Protein AF-A0A7C4ABV6-F1 (afdb_monomer_lite)

InterPro domains:
  IPR003741 LUD domain [PF02589] (14-119)

Radius of gyration: 16.32 Å; chains: 1; bounding box: 40×24×43 Å

pLDDT: mean 94.65, std 4.56, range [62.0, 98.38]

Sequence (119 aa):
MHPKLTVHIQARLDDAAKALRKNNFAAHVVQTAQEAKDLVLTTLLPAAAPASVAFGGSMTITDCGLYDAVKAIEGLKIFDTYNYSLPPAEMIELRRQALLCDLFITSTNAITETGMLVN

Organism: NCBI:txid270496

Structure (mmCIF, N/CA/C/O backbone):
data_AF-A0A7C4ABV6-F1
#
_entry.id   AF-A0A7C4ABV6-F1
#
loop_
_atom_site.group_PDB
_atom_site.id
_atom_site.type_symbol
_atom_site.label_atom_id
_atom_site.label_alt_id
_atom_site.label_comp_id
_atom_site.label_asym_id
_atom_site.label_entity_id
_atom_site.label_seq_id
_atom_site.pdbx_PDB_ins_code
_atom_site.Cartn_x
_atom_site.Cartn_y
_atom_site.Cartn_z
_atom_site.occupancy
_atom_site.B_iso_or_equiv
_atom_site.auth_seq_id
_atom_site.auth_comp_id
_atom_site.auth_asym_id
_atom_site.auth_atom_id
_atom_site.pdbx_PDB_model_num
ATOM 1 N N . MET A 1 1 ? -23.219 11.436 8.009 1.00 62.00 1 MET A N 1
ATOM 2 C CA . MET A 1 1 ? -23.547 10.143 8.658 1.00 62.00 1 MET A CA 1
ATOM 3 C C . MET A 1 1 ? -24.079 10.400 10.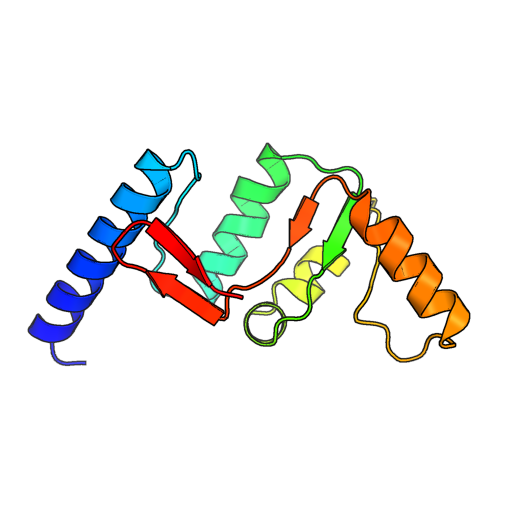057 1.00 62.00 1 MET A C 1
ATOM 5 O O . MET A 1 1 ? -23.694 11.390 10.663 1.00 62.00 1 MET A O 1
ATOM 9 N N . HIS A 1 2 ? -24.954 9.535 10.569 1.00 80.31 2 HIS A N 1
ATOM 10 C CA . HIS A 1 2 ? -25.436 9.643 11.946 1.00 80.31 2 HIS A CA 1
ATOM 11 C C . HIS A 1 2 ? -24.301 9.295 12.940 1.00 80.31 2 HIS A C 1
ATOM 13 O O . HIS A 1 2 ? -23.671 8.253 12.752 1.00 80.31 2 HIS A O 1
ATOM 19 N N . PRO A 1 3 ? -24.055 10.073 14.013 1.00 82.81 3 PRO A N 1
ATOM 20 C CA . PRO A 1 3 ? -22.891 9.897 14.897 1.00 82.81 3 PRO A CA 1
ATOM 21 C C . PRO A 1 3 ? -22.721 8.482 15.470 1.00 82.81 3 PRO A C 1
ATOM 23 O O . PRO A 1 3 ? -21.618 7.946 15.510 1.00 82.81 3 PRO A O 1
ATOM 26 N N . LYS A 1 4 ? -23.829 7.829 15.847 1.00 85.88 4 LYS A N 1
ATOM 27 C CA . LYS A 1 4 ? -23.806 6.444 16.354 1.00 85.88 4 LYS A CA 1
ATOM 28 C C . LYS A 1 4 ? -23.292 5.426 15.326 1.00 85.88 4 LYS A C 1
ATOM 30 O O . LYS A 1 4 ? -22.667 4.445 15.713 1.00 85.88 4 LYS A O 1
ATOM 35 N N . LEU A 1 5 ? -23.549 5.652 14.036 1.00 88.19 5 LEU A N 1
ATOM 36 C CA . LEU A 1 5 ? -23.106 4.753 12.970 1.00 88.19 5 LEU A CA 1
ATOM 37 C C . LEU A 1 5 ? -21.593 4.861 12.760 1.00 88.19 5 LEU A C 1
ATOM 39 O O . LEU A 1 5 ? -20.929 3.842 12.620 1.00 88.19 5 LEU A O 1
ATOM 43 N N . THR A 1 6 ? -21.043 6.076 12.807 1.00 89.00 6 THR A N 1
ATOM 44 C CA . THR A 1 6 ? -19.596 6.307 12.698 1.00 89.00 6 THR A CA 1
ATOM 45 C C . THR A 1 6 ? -18.832 5.618 13.828 1.00 89.00 6 THR A C 1
ATOM 47 O O . THR A 1 6 ? -17.869 4.909 13.560 1.00 89.00 6 THR A O 1
ATOM 50 N N . VAL A 1 7 ? -19.305 5.742 15.073 1.00 92.44 7 VAL A N 1
ATOM 51 C CA . VAL A 1 7 ? -18.700 5.052 16.229 1.00 92.44 7 VAL A CA 1
ATOM 52 C C . VAL A 1 7 ? -18.732 3.532 16.053 1.00 92.44 7 VAL A C 1
ATOM 54 O O . VAL A 1 7 ? -17.743 2.855 16.319 1.00 92.44 7 VAL A O 1
ATOM 57 N N . HIS A 1 8 ? -19.852 2.990 15.571 1.00 93.38 8 HIS A N 1
ATOM 58 C CA . HIS A 1 8 ? -19.986 1.555 15.333 1.00 93.38 8 HIS A CA 1
ATOM 59 C C . HIS A 1 8 ? -19.044 1.048 14.228 1.00 93.38 8 HIS A C 1
ATOM 61 O O . HIS A 1 8 ? -18.391 0.023 14.408 1.00 93.38 8 HIS A O 1
ATOM 67 N N . ILE A 1 9 ? -18.944 1.767 13.104 1.00 92.81 9 ILE A N 1
ATOM 68 C CA . ILE A 1 9 ? -18.031 1.417 12.006 1.00 92.81 9 ILE A CA 1
ATOM 69 C C . ILE A 1 9 ? -16.578 1.480 12.481 1.00 92.81 9 ILE A C 1
ATOM 71 O O . ILE A 1 9 ? -15.821 0.550 12.215 1.00 92.81 9 ILE A O 1
ATOM 75 N N . GLN A 1 10 ? -16.206 2.524 13.227 1.00 94.81 10 GLN A N 1
ATOM 76 C CA . GLN A 1 10 ? -14.851 2.661 13.753 1.00 94.81 10 GLN A CA 1
ATOM 77 C C . GLN A 1 10 ? -14.469 1.479 14.650 1.00 94.81 10 GLN A C 1
ATOM 79 O O . GLN A 1 10 ? -13.410 0.890 14.456 1.00 94.81 10 GLN A O 1
ATOM 84 N N . ALA A 1 11 ? -15.352 1.074 15.567 1.00 95.06 11 ALA A N 1
ATOM 85 C CA . ALA A 1 11 ? -15.097 -0.072 16.438 1.00 95.06 11 ALA A CA 1
ATOM 86 C C . ALA A 1 11 ? -14.845 -1.366 15.640 1.00 95.06 11 ALA A C 1
ATOM 88 O O . ALA A 1 11 ? -13.918 -2.113 15.947 1.00 95.06 11 ALA A O 1
ATOM 89 N N . ARG A 1 12 ? -15.617 -1.602 14.569 1.00 95.38 12 ARG A N 1
ATOM 90 C CA . ARG A 1 12 ? -15.434 -2.774 13.694 1.00 95.38 12 ARG A CA 1
ATOM 91 C C . ARG A 1 12 ? -14.115 -2.730 12.922 1.00 95.38 12 ARG A C 1
ATOM 93 O O . ARG A 1 12 ? -13.456 -3.760 12.794 1.00 95.38 12 ARG A O 1
ATOM 100 N N . LEU A 1 13 ? -13.711 -1.555 12.433 1.00 95.81 13 LEU A N 1
ATOM 101 C CA . LEU A 1 13 ? -12.409 -1.370 11.780 1.00 95.81 13 LEU A CA 1
ATOM 102 C C . LEU A 1 13 ? -11.255 -1.632 12.753 1.00 95.81 13 LEU A C 1
ATOM 104 O O . LEU A 1 13 ? -10.295 -2.315 12.397 1.00 95.81 13 LEU A O 1
ATOM 108 N N . ASP A 1 14 ? -11.364 -1.139 13.987 1.00 96.25 14 ASP A N 1
ATOM 109 C CA . ASP A 1 14 ? -10.348 -1.346 15.018 1.00 96.25 14 ASP A CA 1
ATOM 110 C C . ASP A 1 14 ? -10.211 -2.827 15.389 1.00 96.25 14 ASP A C 1
ATOM 112 O O . ASP A 1 14 ? -9.093 -3.321 15.559 1.00 96.25 14 ASP A O 1
ATOM 116 N N . ASP A 1 15 ? -11.324 -3.554 15.483 1.00 96.88 15 ASP A N 1
ATOM 117 C CA . ASP A 1 15 ? -11.315 -4.986 15.779 1.00 96.88 15 ASP A CA 1
ATOM 118 C C . ASP A 1 15 ? -10.747 -5.814 14.617 1.00 96.88 15 ASP A C 1
ATOM 120 O O . ASP A 1 15 ? -9.888 -6.672 14.847 1.00 96.88 15 ASP A O 1
ATOM 124 N N . ALA A 1 16 ? -11.102 -5.495 13.368 1.00 97.38 16 ALA A N 1
ATOM 125 C CA . ALA A 1 16 ? -10.490 -6.113 12.190 1.00 97.38 16 ALA A CA 1
ATOM 126 C C . ALA A 1 16 ? -8.973 -5.843 12.125 1.00 97.38 16 ALA A C 1
ATOM 128 O O . ALA A 1 16 ? -8.181 -6.754 11.868 1.00 97.38 16 ALA A O 1
ATOM 129 N N . ALA A 1 17 ? -8.537 -4.617 12.431 1.00 97.81 17 ALA A N 1
ATOM 130 C CA . ALA A 1 17 ? -7.120 -4.267 12.485 1.00 97.81 17 ALA A CA 1
ATOM 131 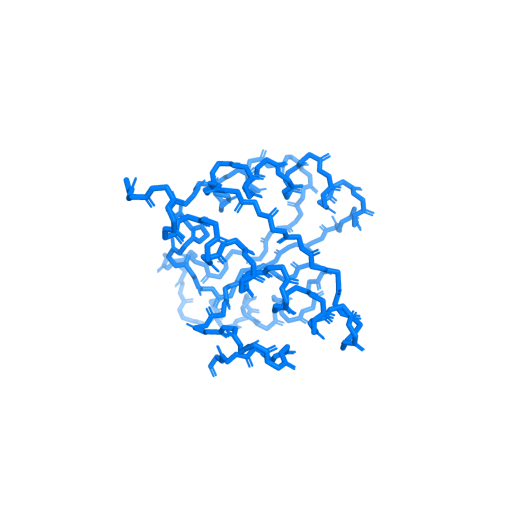C C . ALA A 1 17 ? -6.375 -5.026 13.597 1.00 97.81 17 ALA A C 1
ATOM 133 O O . ALA A 1 17 ? -5.244 -5.466 13.387 1.00 97.81 17 ALA A O 1
ATOM 134 N N . LYS A 1 18 ? -6.987 -5.227 14.773 1.00 98.25 18 LYS A N 1
ATOM 135 C CA . LYS A 1 18 ? -6.417 -6.079 15.835 1.00 98.25 18 LYS A CA 1
ATOM 136 C C . LYS A 1 18 ? -6.275 -7.530 15.373 1.00 98.25 18 LYS A C 1
ATOM 138 O O . LYS A 1 18 ? -5.235 -8.137 15.629 1.00 98.25 18 LYS A O 1
ATOM 143 N N . ALA A 1 19 ? -7.279 -8.074 14.687 1.00 98.19 19 ALA A N 1
ATOM 144 C CA . ALA A 1 19 ? -7.229 -9.436 14.162 1.00 98.19 19 ALA A CA 1
ATOM 145 C C . ALA A 1 19 ? -6.117 -9.603 13.111 1.00 98.19 19 ALA A C 1
ATOM 147 O O . ALA A 1 19 ? -5.333 -10.546 13.197 1.00 98.19 19 ALA A O 1
ATOM 148 N N . LEU A 1 20 ? -5.967 -8.644 12.191 1.00 98.19 20 LEU A N 1
ATOM 149 C CA . LEU A 1 20 ? -4.854 -8.612 11.233 1.00 98.19 20 LEU A CA 1
ATOM 150 C C . LEU A 1 20 ? -3.490 -8.555 11.934 1.00 98.19 20 LEU A C 1
ATOM 152 O O . LEU A 1 20 ? -2.591 -9.323 11.592 1.00 98.19 20 LEU A O 1
ATOM 156 N N . ARG A 1 21 ? -3.337 -7.708 12.961 1.00 98.12 21 ARG A N 1
ATOM 157 C CA . ARG A 1 21 ? -2.090 -7.622 13.745 1.00 98.12 21 ARG A CA 1
ATOM 158 C C . ARG A 1 21 ? -1.754 -8.932 14.454 1.00 98.12 21 ARG A C 1
ATOM 160 O O . ARG A 1 21 ? -0.588 -9.310 14.501 1.00 98.12 21 ARG A O 1
ATOM 167 N N . LYS A 1 22 ? -2.760 -9.664 14.944 1.00 97.69 22 LYS A N 1
ATOM 168 C CA . LYS A 1 22 ? -2.575 -11.016 15.499 1.00 97.69 22 LYS A CA 1
ATOM 169 C C . LYS A 1 22 ? -2.072 -12.013 14.445 1.00 97.69 22 LYS A C 1
ATOM 171 O O . LYS A 1 22 ? -1.352 -12.942 14.794 1.00 97.69 22 LYS A O 1
ATOM 176 N N . ASN A 1 23 ? -2.398 -11.786 13.175 1.00 95.62 23 ASN A N 1
ATOM 177 C CA . ASN A 1 23 ? -1.918 -12.558 12.028 1.00 95.62 23 ASN A CA 1
ATOM 178 C C . ASN A 1 23 ? -0.614 -11.989 11.427 1.00 95.62 23 ASN A C 1
ATOM 180 O O . ASN A 1 23 ? -0.306 -12.254 10.269 1.00 95.62 23 ASN A O 1
ATOM 184 N N . ASN A 1 24 ? 0.165 -11.231 12.210 1.00 95.56 24 ASN A N 1
ATOM 185 C CA . ASN A 1 24 ? 1.458 -10.640 11.838 1.00 95.56 24 ASN A CA 1
ATOM 186 C C . ASN A 1 24 ? 1.412 -9.590 10.714 1.00 95.56 24 ASN A C 1
ATOM 188 O O . ASN A 1 24 ? 2.439 -9.296 10.104 1.00 95.56 24 ASN A O 1
ATOM 192 N N . PHE A 1 25 ? 0.255 -8.974 10.463 1.00 96.56 25 PHE A N 1
ATOM 193 C CA . PHE A 1 25 ? 0.176 -7.806 9.587 1.00 96.56 25 PHE A CA 1
ATOM 194 C C . PHE A 1 25 ? 0.440 -6.508 10.357 1.00 96.56 25 PHE A C 1
ATOM 196 O O . PHE A 1 25 ? -0.115 -6.275 11.432 1.00 96.56 25 PHE A O 1
ATOM 203 N N . ALA A 1 26 ? 1.196 -5.591 9.754 1.00 96.19 26 ALA A N 1
ATOM 204 C CA . ALA A 1 26 ? 1.135 -4.185 10.139 1.00 96.19 26 ALA A CA 1
ATOM 205 C C . ALA A 1 26 ? -0.173 -3.586 9.592 1.00 96.19 26 ALA A C 1
ATOM 207 O O . ALA A 1 26 ? -0.330 -3.425 8.385 1.00 96.19 26 ALA A O 1
ATOM 208 N N . ALA A 1 27 ? -1.134 -3.296 10.475 1.00 97.31 27 ALA A N 1
ATOM 209 C CA . ALA A 1 27 ? -2.435 -2.744 10.094 1.00 97.31 27 ALA A CA 1
ATOM 210 C C . ALA A 1 27 ? -2.611 -1.314 10.615 1.00 97.31 27 ALA A C 1
ATOM 212 O O . ALA A 1 27 ? -2.381 -1.047 11.800 1.00 97.31 27 ALA A O 1
ATOM 213 N N . HIS A 1 28 ? -3.088 -0.422 9.750 1.00 97.38 28 HIS A N 1
ATOM 214 C CA . HIS A 1 28 ? -3.404 0.972 10.056 1.00 97.38 28 HIS A CA 1
ATOM 215 C C . HIS A 1 28 ? -4.842 1.269 9.628 1.00 97.38 28 HIS A C 1
ATOM 217 O O . HIS A 1 28 ? -5.277 0.813 8.574 1.00 97.38 28 HIS A O 1
ATOM 223 N N . VAL A 1 29 ? -5.573 2.024 10.450 1.00 96.81 29 VAL A N 1
ATOM 224 C CA . VAL A 1 29 ? -6.929 2.495 10.141 1.00 96.81 29 VAL A CA 1
ATOM 225 C C . VAL A 1 29 ? -6.865 4.009 10.006 1.00 96.81 29 VAL A C 1
ATOM 227 O O . VAL A 1 29 ? -6.362 4.685 10.900 1.00 96.81 29 VAL A O 1
ATOM 230 N N . VAL A 1 30 ? -7.362 4.520 8.886 1.00 96.06 30 VAL A N 1
ATOM 231 C CA . VAL A 1 30 ? -7.429 5.949 8.556 1.00 96.06 30 VAL A CA 1
ATOM 232 C C . VAL A 1 30 ? -8.839 6.281 8.076 1.00 96.06 30 VAL A C 1
ATOM 234 O O . VAL A 1 30 ? -9.568 5.389 7.639 1.00 96.06 30 VAL A O 1
ATOM 237 N N . GLN A 1 31 ? -9.245 7.544 8.182 1.00 93.38 31 GLN A N 1
ATOM 238 C CA . GLN A 1 31 ? -10.624 7.962 7.915 1.00 93.38 31 GLN A CA 1
ATOM 239 C C . GLN A 1 31 ? -10.882 8.248 6.438 1.00 93.38 31 GLN A C 1
ATOM 241 O O . GLN A 1 31 ? -12.027 8.185 5.987 1.00 93.38 31 GLN A O 1
ATOM 246 N N . THR A 1 32 ? -9.839 8.590 5.679 1.00 95.06 32 THR A N 1
ATOM 247 C CA . THR A 1 32 ? -9.986 9.034 4.291 1.00 95.06 32 THR A CA 1
ATOM 248 C C . THR A 1 32 ? -8.961 8.400 3.356 1.00 95.06 32 THR A C 1
ATOM 250 O O . THR A 1 32 ? -7.879 7.979 3.761 1.00 95.06 32 THR A O 1
ATOM 253 N N . ALA A 1 33 ? -9.298 8.368 2.065 1.00 95.69 33 ALA A N 1
ATOM 254 C CA . ALA A 1 33 ? -8.380 7.931 1.016 1.00 95.69 33 ALA A CA 1
ATOM 255 C C . ALA A 1 33 ? -7.116 8.810 0.947 1.00 95.69 33 ALA A C 1
ATOM 257 O O . ALA A 1 33 ? -6.032 8.302 0.670 1.00 95.69 33 ALA A O 1
ATOM 258 N N . GLN A 1 34 ? -7.250 10.107 1.248 1.00 97.38 34 GLN A N 1
ATOM 259 C CA . GLN A 1 34 ? -6.125 11.038 1.302 1.00 97.38 34 GLN A CA 1
ATOM 260 C C . GLN A 1 34 ? -5.177 10.693 2.457 1.00 97.38 34 GLN A C 1
ATOM 262 O O . GLN A 1 34 ? -3.982 10.546 2.232 1.00 97.38 34 GLN A O 1
ATOM 267 N N . GLU A 1 35 ? -5.707 10.450 3.659 1.00 97.88 35 GLU A N 1
ATOM 268 C CA . GLU A 1 35 ? -4.898 9.997 4.800 1.00 97.88 35 GLU A CA 1
ATOM 269 C C . GLU A 1 35 ? -4.197 8.662 4.516 1.00 97.88 35 GLU A C 1
ATOM 271 O O . GLU A 1 35 ? -3.052 8.471 4.916 1.00 97.88 35 GLU A O 1
ATOM 276 N N . ALA A 1 36 ? -4.854 7.742 3.799 1.00 97.38 36 ALA A N 1
ATOM 277 C CA . ALA A 1 36 ? -4.237 6.480 3.389 1.00 97.38 36 ALA A CA 1
ATOM 278 C C . ALA A 1 36 ? -3.050 6.710 2.447 1.00 97.38 36 ALA A C 1
ATOM 280 O O . ALA A 1 36 ? -1.976 6.140 2.649 1.00 97.38 36 ALA A O 1
ATOM 281 N N . LYS A 1 37 ? -3.227 7.568 1.436 1.00 98.00 37 LYS A N 1
ATOM 282 C CA . LYS A 1 37 ? -2.158 7.963 0.515 1.00 98.00 37 LYS A CA 1
ATOM 283 C C . LYS A 1 37 ? -0.997 8.614 1.266 1.00 98.00 37 LYS A C 1
ATOM 285 O O . LYS A 1 37 ? 0.149 8.215 1.064 1.00 98.00 37 LYS A O 1
ATOM 290 N N . ASP A 1 38 ? -1.284 9.563 2.150 1.00 98.31 38 ASP A N 1
ATOM 291 C CA . ASP A 1 38 ? -0.261 10.288 2.905 1.00 98.31 38 ASP A CA 1
ATOM 292 C C . ASP A 1 38 ? 0.505 9.355 3.846 1.00 98.31 38 ASP A C 1
ATOM 294 O O . ASP A 1 38 ? 1.735 9.409 3.894 1.00 98.31 38 ASP A O 1
ATOM 298 N N . LEU A 1 39 ? -0.185 8.436 4.528 1.00 98.38 39 LEU A N 1
ATOM 299 C CA . LEU A 1 39 ? 0.443 7.411 5.362 1.00 98.38 39 LEU A CA 1
ATOM 300 C C . LEU A 1 39 ? 1.433 6.559 4.555 1.00 98.38 39 LEU A C 1
ATOM 302 O O . LEU A 1 39 ? 2.559 6.322 5.002 1.00 98.38 39 LEU A O 1
ATOM 306 N N . VAL A 1 40 ? 1.037 6.110 3.361 1.00 97.88 40 VAL A N 1
ATOM 307 C CA . VAL A 1 40 ? 1.920 5.312 2.502 1.00 97.88 40 VAL A CA 1
ATOM 308 C C . VAL A 1 40 ? 3.146 6.123 2.085 1.00 97.88 40 VAL A C 1
ATOM 310 O O . VAL A 1 40 ? 4.267 5.656 2.272 1.00 97.88 40 VAL A O 1
ATOM 313 N N . LEU A 1 41 ? 2.952 7.335 1.562 1.00 98.06 41 LEU A N 1
ATOM 314 C CA . LEU A 1 41 ? 4.031 8.140 0.979 1.00 98.06 41 LEU A CA 1
ATOM 315 C C . LEU A 1 41 ? 5.009 8.694 2.016 1.00 98.06 41 LEU A C 1
ATOM 317 O O . LEU A 1 41 ? 6.205 8.770 1.751 1.00 98.06 41 LEU A O 1
ATOM 321 N N . THR A 1 42 ? 4.512 9.098 3.182 1.00 98.19 42 THR A N 1
ATOM 322 C CA . THR A 1 42 ? 5.322 9.811 4.183 1.00 98.19 42 THR A CA 1
ATOM 323 C C . THR A 1 42 ? 5.891 8.897 5.258 1.00 98.19 42 THR A C 1
ATOM 325 O O . THR A 1 42 ? 6.867 9.263 5.907 1.00 98.19 42 THR A O 1
ATOM 328 N N . THR A 1 43 ? 5.298 7.716 5.460 1.00 98.00 43 THR A N 1
ATOM 329 C CA . THR A 1 43 ? 5.662 6.822 6.567 1.00 98.00 43 THR A CA 1
ATOM 330 C C . THR A 1 43 ? 6.065 5.441 6.069 1.00 98.00 43 THR A C 1
ATOM 332 O O . THR A 1 43 ? 7.196 5.019 6.297 1.00 98.00 43 THR A O 1
ATOM 335 N N . LEU A 1 44 ? 5.166 4.726 5.383 1.00 97.75 44 LEU A N 1
ATOM 336 C CA . LEU A 1 44 ? 5.386 3.305 5.089 1.00 97.75 44 LEU A CA 1
ATOM 337 C C . LEU A 1 44 ? 6.449 3.085 4.009 1.00 97.75 44 LEU A C 1
ATOM 339 O O . LEU A 1 44 ? 7.335 2.253 4.186 1.00 97.75 44 LEU A O 1
ATOM 343 N N . LEU A 1 45 ? 6.388 3.839 2.910 1.00 97.50 45 LEU A N 1
ATOM 344 C CA . LEU A 1 45 ? 7.330 3.704 1.801 1.00 97.50 45 LEU A CA 1
ATOM 345 C C . LEU A 1 45 ? 8.753 4.141 2.199 1.00 97.50 45 LEU A C 1
ATOM 347 O O . LEU A 1 45 ? 9.676 3.367 1.941 1.00 97.50 45 LEU A O 1
ATOM 351 N N . PRO A 1 46 ? 8.966 5.277 2.899 1.00 97.00 46 PRO A N 1
ATOM 352 C CA . PRO A 1 46 ? 10.287 5.627 3.424 1.00 97.00 46 PRO A CA 1
ATOM 353 C C . PRO A 1 46 ? 10.844 4.605 4.421 1.00 97.00 46 PRO A C 1
ATOM 355 O O . PRO A 1 46 ? 12.035 4.315 4.385 1.00 97.00 46 PRO A O 1
ATOM 358 N N . ALA A 1 47 ? 9.998 4.037 5.290 1.00 97.25 47 ALA A N 1
ATOM 359 C CA . ALA A 1 47 ? 10.429 3.027 6.257 1.00 97.25 47 ALA A CA 1
ATOM 360 C C . ALA A 1 47 ? 10.811 1.694 5.594 1.00 97.25 47 ALA A C 1
ATOM 362 O O . ALA A 1 47 ? 11.738 1.030 6.049 1.00 97.25 47 ALA A O 1
ATOM 363 N N . ALA A 1 48 ? 10.104 1.304 4.529 1.00 96.69 48 ALA A N 1
ATOM 364 C CA . ALA A 1 48 ? 10.409 0.097 3.765 1.00 96.69 48 ALA A CA 1
ATOM 365 C C . ALA A 1 48 ? 11.612 0.274 2.822 1.00 96.69 48 ALA A C 1
ATOM 367 O O . ALA A 1 48 ? 12.293 -0.706 2.535 1.00 96.69 48 ALA A O 1
ATOM 368 N N . ALA A 1 49 ? 11.856 1.500 2.341 1.00 96.75 49 ALA A N 1
ATOM 369 C CA . ALA A 1 49 ? 12.929 1.864 1.412 1.00 96.75 49 ALA A CA 1
ATOM 370 C C . ALA A 1 49 ? 13.132 0.863 0.244 1.00 96.75 49 ALA A C 1
ATOM 372 O O . ALA A 1 49 ? 14.255 0.403 0.020 1.00 96.75 49 ALA A O 1
ATOM 373 N N . PRO A 1 50 ? 12.068 0.492 -0.501 1.00 97.88 50 PRO A N 1
ATOM 374 C CA . PRO A 1 50 ? 12.183 -0.478 -1.585 1.00 97.88 50 PRO A CA 1
ATOM 375 C C . PRO A 1 50 ? 13.016 0.091 -2.740 1.00 97.88 50 PRO A C 1
ATOM 377 O O . PRO A 1 50 ? 12.874 1.261 -3.095 1.00 97.88 50 PRO A O 1
ATOM 380 N N . ALA A 1 51 ? 13.834 -0.744 -3.383 1.00 97.19 51 ALA A N 1
ATOM 381 C CA . ALA A 1 51 ? 14.510 -0.363 -4.624 1.00 97.19 51 ALA A CA 1
ATOM 382 C C . ALA A 1 51 ? 13.579 -0.518 -5.840 1.00 97.19 51 ALA A C 1
ATOM 384 O O . ALA A 1 51 ? 13.771 0.137 -6.869 1.00 97.19 51 ALA A O 1
ATOM 385 N N . SER A 1 52 ? 12.568 -1.383 -5.726 1.00 98.06 52 SER A N 1
ATOM 386 C CA . SER A 1 52 ? 11.620 -1.696 -6.786 1.00 98.06 52 SER A CA 1
ATOM 387 C C . SER A 1 52 ? 10.184 -1.882 -6.294 1.00 98.06 52 SER A C 1
ATOM 389 O O . SER A 1 52 ? 9.934 -2.507 -5.263 1.00 98.06 52 SER A O 1
ATOM 391 N N . VAL A 1 53 ? 9.228 -1.366 -7.072 1.00 97.88 53 VAL A N 1
ATOM 392 C CA . VAL A 1 53 ? 7.787 -1.447 -6.799 1.00 97.88 53 VAL A CA 1
ATOM 393 C C . VAL A 1 53 ? 7.035 -2.030 -7.989 1.00 97.88 53 VAL A C 1
ATOM 395 O O . VAL A 1 53 ? 7.360 -1.748 -9.143 1.00 97.88 53 VAL A O 1
ATOM 398 N N . ALA A 1 54 ? 5.995 -2.809 -7.711 1.00 97.25 54 ALA A N 1
ATOM 399 C CA . ALA A 1 54 ? 5.014 -3.233 -8.702 1.00 97.25 54 ALA A CA 1
ATOM 400 C C . ALA A 1 54 ? 3.580 -3.092 -8.175 1.00 97.25 54 ALA A C 1
ATOM 402 O O . A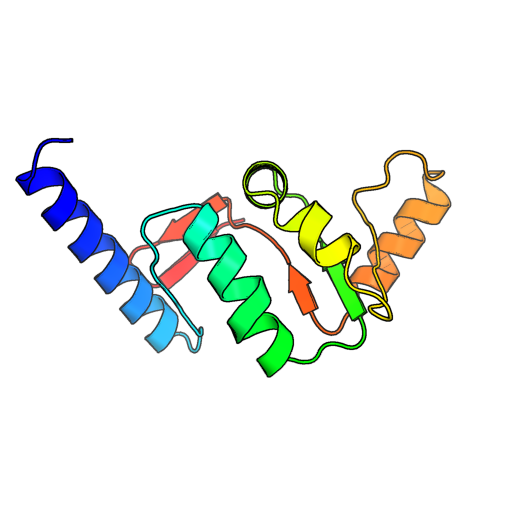LA A 1 54 ? 3.359 -2.913 -6.975 1.00 97.25 54 ALA A O 1
ATOM 403 N N . PHE A 1 55 ? 2.601 -3.195 -9.078 1.00 95.12 55 PHE A N 1
ATOM 404 C CA . PHE A 1 55 ? 1.186 -3.016 -8.752 1.00 95.12 55 PHE A CA 1
ATOM 405 C C . PHE A 1 55 ? 0.327 -4.236 -9.129 1.00 95.12 55 PHE A C 1
ATOM 407 O O . PHE A 1 55 ? 0.564 -4.897 -10.144 1.00 95.12 55 PHE A O 1
ATOM 414 N N . GLY A 1 56 ? -0.701 -4.514 -8.321 1.00 89.50 56 GLY A N 1
ATOM 415 C CA . GLY A 1 56 ? -1.571 -5.694 -8.450 1.00 89.50 56 GLY A CA 1
ATOM 416 C C . GLY A 1 56 ? -2.874 -5.531 -9.236 1.00 89.50 56 GLY A C 1
ATOM 417 O O . GLY A 1 56 ? -3.575 -6.517 -9.433 1.00 89.50 56 GLY A O 1
ATOM 418 N N . GLY A 1 57 ? -3.207 -4.329 -9.703 1.00 83.81 57 GLY A N 1
ATOM 419 C CA . GLY A 1 57 ? -4.497 -4.031 -10.333 1.00 83.81 57 GLY A CA 1
ATOM 420 C C . GLY A 1 57 ? -5.519 -3.601 -9.281 1.00 83.81 57 GLY A C 1
ATOM 421 O O . GLY A 1 57 ? -6.004 -4.416 -8.507 1.00 83.81 57 GLY A O 1
ATOM 422 N N . SER A 1 58 ? -5.836 -2.307 -9.215 1.00 90.12 58 SER A N 1
ATOM 423 C CA . SER A 1 58 ? -6.716 -1.761 -8.182 1.00 90.12 58 SER A CA 1
ATOM 424 C C . SER A 1 58 ? -7.210 -0.371 -8.545 1.00 90.12 58 SER A C 1
ATOM 426 O O . SER A 1 58 ? -6.414 0.567 -8.620 1.00 90.12 58 SER A O 1
ATOM 428 N N . MET A 1 59 ? -8.531 -0.248 -8.685 1.00 90.75 59 MET A N 1
ATOM 429 C CA . MET A 1 59 ? -9.198 1.044 -8.853 1.00 90.75 59 MET A CA 1
ATOM 430 C C . MET A 1 59 ? -9.048 1.916 -7.605 1.00 90.75 59 MET A C 1
ATOM 432 O O . MET A 1 59 ? -8.827 3.110 -7.705 1.00 90.75 59 MET A O 1
ATOM 436 N N . THR A 1 60 ? -9.075 1.330 -6.406 1.00 93.62 60 THR A N 1
ATOM 437 C CA . THR A 1 60 ? -8.914 2.101 -5.165 1.00 93.62 60 THR A CA 1
ATOM 438 C C . THR A 1 60 ? -7.559 2.807 -5.098 1.00 93.62 60 THR A C 1
ATOM 440 O O . THR A 1 60 ? -7.495 3.954 -4.665 1.00 93.62 60 THR A O 1
ATOM 443 N N . ILE A 1 61 ? -6.484 2.146 -5.545 1.00 95.00 61 ILE A N 1
ATOM 444 C CA . ILE A 1 61 ? -5.124 2.714 -5.549 1.00 95.00 61 ILE A CA 1
ATOM 445 C C . ILE A 1 61 ? -4.975 3.823 -6.605 1.00 95.00 61 ILE A C 1
ATOM 447 O O . ILE A 1 61 ? -4.245 4.792 -6.377 1.00 95.00 61 ILE A O 1
ATOM 451 N N . THR A 1 62 ? -5.655 3.703 -7.750 1.00 94.25 62 THR A N 1
ATOM 452 C CA . THR A 1 62 ? -5.674 4.764 -8.767 1.00 94.25 62 THR A CA 1
ATOM 453 C C . THR A 1 62 ? -6.528 5.943 -8.322 1.00 94.25 62 THR A C 1
ATOM 455 O O . THR A 1 62 ? -6.065 7.078 -8.374 1.00 94.25 62 THR A O 1
ATOM 458 N N . ASP A 1 63 ? -7.727 5.686 -7.803 1.00 95.44 63 ASP A N 1
ATOM 459 C CA . ASP A 1 63 ? -8.711 6.715 -7.453 1.00 95.44 63 ASP A CA 1
ATOM 460 C C . ASP A 1 63 ? -8.263 7.567 -6.260 1.00 95.44 63 ASP A C 1
ATOM 462 O O . ASP A 1 63 ? -8.568 8.756 -6.195 1.00 95.44 63 ASP A O 1
ATOM 466 N N . CYS A 1 64 ? -7.493 6.996 -5.324 1.00 95.44 64 CYS A N 1
ATOM 467 C CA . CYS A 1 64 ? -6.877 7.773 -4.245 1.00 95.44 64 CYS A CA 1
ATOM 468 C C . CYS A 1 64 ? -5.625 8.551 -4.691 1.00 95.44 64 CYS A C 1
ATOM 470 O O . CYS A 1 64 ? -5.043 9.293 -3.898 1.00 95.44 64 CYS A O 1
ATOM 472 N N . GLY A 1 65 ? -5.188 8.393 -5.945 1.00 96.62 65 GLY A N 1
ATOM 473 C CA . GLY A 1 65 ? -4.021 9.062 -6.515 1.00 96.62 65 GLY A CA 1
ATOM 474 C C . GLY A 1 65 ? -2.686 8.582 -5.941 1.00 96.62 65 GLY A C 1
ATOM 475 O O . GLY A 1 65 ? -1.702 9.326 -6.003 1.00 96.62 65 GLY A O 1
ATOM 476 N N . LEU A 1 66 ? -2.645 7.395 -5.325 1.00 97.00 66 LEU A N 1
ATOM 477 C CA . LEU A 1 66 ? -1.411 6.796 -4.810 1.00 97.00 66 LEU A CA 1
ATOM 478 C C . LEU A 1 66 ? -0.548 6.260 -5.955 1.00 97.00 66 LEU A C 1
ATOM 480 O O . LEU A 1 66 ? 0.665 6.441 -5.930 1.00 97.00 66 LEU A O 1
ATOM 484 N N . TYR A 1 67 ? -1.173 5.652 -6.967 1.00 96.31 67 TYR A N 1
ATOM 485 C CA . TYR A 1 67 ? -0.487 5.131 -8.153 1.00 96.31 67 TYR A CA 1
ATOM 486 C C . TYR A 1 67 ? 0.408 6.189 -8.821 1.00 96.31 67 TYR A C 1
ATOM 488 O O . TYR A 1 67 ? 1.617 5.987 -8.943 1.00 96.31 67 TYR A O 1
ATOM 496 N N . ASP A 1 68 ? -0.159 7.348 -9.169 1.00 96.06 68 ASP A N 1
ATOM 497 C CA . ASP A 1 68 ? 0.594 8.427 -9.819 1.00 96.06 68 ASP A CA 1
ATOM 498 C C . ASP A 1 68 ? 1.659 9.026 -8.893 1.00 96.06 68 ASP A C 1
ATOM 500 O O . ASP A 1 68 ? 2.763 9.342 -9.334 1.00 96.06 68 ASP A O 1
ATOM 504 N N . ALA A 1 69 ? 1.360 9.140 -7.595 1.00 97.62 69 ALA A N 1
ATOM 505 C CA . ALA A 1 69 ? 2.298 9.688 -6.621 1.00 97.62 69 ALA A CA 1
ATOM 506 C C . ALA A 1 69 ? 3.534 8.798 -6.435 1.00 97.62 69 ALA A C 1
ATOM 508 O O . ALA A 1 69 ? 4.644 9.315 -6.373 1.00 97.62 69 ALA A O 1
ATOM 509 N N . VAL A 1 70 ? 3.360 7.473 -6.392 1.00 97.06 70 VAL A N 1
ATOM 510 C CA . VAL A 1 70 ? 4.483 6.524 -6.334 1.00 97.06 70 VAL A CA 1
ATOM 511 C C . VAL A 1 70 ? 5.281 6.555 -7.637 1.00 97.06 70 VAL A C 1
ATOM 513 O O . VAL A 1 70 ? 6.508 6.520 -7.600 1.00 97.06 70 VAL A O 1
ATOM 516 N N . LYS A 1 71 ? 4.609 6.688 -8.789 1.00 95.75 71 LYS A N 1
ATOM 517 C CA . LYS A 1 71 ? 5.272 6.807 -10.096 1.00 95.75 71 LYS A CA 1
ATOM 518 C C . LYS A 1 71 ? 6.112 8.062 -10.277 1.00 95.75 71 LYS A C 1
ATOM 520 O O . LYS A 1 71 ? 7.058 8.040 -11.058 1.00 95.75 71 LYS A O 1
ATOM 525 N N . ALA A 1 72 ? 5.779 9.129 -9.564 1.00 96.94 72 ALA A N 1
ATOM 526 C CA . ALA A 1 72 ? 6.531 10.374 -9.592 1.00 96.94 72 ALA A CA 1
ATOM 527 C C . ALA A 1 72 ? 7.797 10.348 -8.712 1.00 96.94 72 ALA A C 1
ATOM 529 O O . ALA A 1 72 ? 8.551 11.319 -8.725 1.00 96.94 72 ALA A O 1
ATOM 530 N N . ILE A 1 73 ? 8.043 9.279 -7.941 1.00 96.75 73 ILE A N 1
ATOM 531 C CA . ILE A 1 73 ? 9.232 9.174 -7.085 1.00 96.75 73 ILE A CA 1
ATOM 532 C C . ILE A 1 73 ? 10.466 8.923 -7.956 1.00 96.75 73 ILE A C 1
ATOM 534 O O . ILE A 1 73 ? 10.618 7.866 -8.570 1.00 96.75 73 ILE A O 1
ATOM 538 N N . GLU A 1 74 ? 11.376 9.893 -7.980 1.00 95.25 74 GLU A N 1
ATOM 539 C CA . GLU A 1 74 ? 12.634 9.779 -8.712 1.00 95.25 74 GLU A CA 1
ATOM 540 C C . GLU A 1 74 ? 13.521 8.662 -8.146 1.00 95.25 74 GLU A C 1
ATOM 542 O O . GLU A 1 74 ? 13.642 8.478 -6.936 1.00 95.25 74 GLU A O 1
ATOM 547 N N . GLY A 1 75 ? 14.163 7.905 -9.038 1.00 93.81 75 GLY A N 1
ATOM 548 C CA . GLY A 1 75 ? 15.090 6.832 -8.667 1.00 93.81 75 GLY A CA 1
ATOM 549 C C . GLY A 1 75 ? 14.435 5.522 -8.214 1.00 93.81 75 GLY A C 1
ATOM 550 O O . GLY A 1 75 ? 15.145 4.531 -8.051 1.00 93.81 75 GLY A O 1
ATOM 551 N N . LEU A 1 76 ? 13.108 5.472 -8.067 1.00 96.88 76 LEU A N 1
ATOM 552 C CA . LEU A 1 76 ? 12.385 4.242 -7.751 1.00 96.88 76 LEU A CA 1
ATOM 553 C C . LEU A 1 76 ? 12.157 3.411 -9.020 1.00 96.88 76 LEU A C 1
ATOM 555 O O . LEU A 1 76 ? 11.571 3.890 -9.993 1.00 96.88 76 LEU A O 1
ATOM 559 N N . LYS A 1 77 ? 12.591 2.145 -9.029 1.00 97.44 77 LYS A N 1
ATOM 560 C CA . LYS A 1 77 ? 12.308 1.247 -10.157 1.00 97.44 77 LYS A CA 1
ATOM 561 C C . LYS A 1 77 ? 10.855 0.787 -10.096 1.00 97.44 77 LYS A C 1
ATOM 563 O O . LYS A 1 77 ? 10.425 0.236 -9.089 1.00 97.44 77 LYS A O 1
ATOM 568 N N . ILE A 1 78 ? 10.112 0.946 -11.187 1.00 96.50 78 ILE A N 1
ATOM 569 C CA . ILE A 1 78 ? 8.690 0.587 -11.224 1.00 96.50 78 ILE A CA 1
ATOM 570 C C . ILE A 1 78 ? 8.424 -0.424 -12.329 1.00 96.50 78 ILE A C 1
ATOM 572 O O . ILE A 1 78 ? 8.665 -0.158 -13.507 1.00 96.50 78 ILE A O 1
ATOM 576 N N . PHE A 1 79 ? 7.885 -1.579 -11.945 1.00 95.88 79 PHE A N 1
ATOM 577 C CA . PHE A 1 79 ? 7.318 -2.551 -12.871 1.00 95.88 79 PHE A CA 1
ATOM 578 C C . PHE A 1 79 ? 5.842 -2.212 -13.091 1.00 95.88 79 PHE A C 1
ATOM 580 O O . PHE A 1 79 ? 4.956 -2.686 -12.378 1.00 95.88 79 PHE A O 1
ATOM 587 N N . ASP A 1 80 ? 5.589 -1.327 -14.055 1.00 92.81 80 ASP A N 1
ATOM 588 C CA . ASP A 1 80 ? 4.260 -0.768 -14.308 1.00 92.81 80 ASP A CA 1
ATOM 589 C C . ASP A 1 80 ? 3.347 -1.738 -15.078 1.00 92.81 80 ASP A C 1
ATOM 591 O O . ASP A 1 80 ? 3.147 -1.642 -16.290 1.00 92.81 80 ASP A O 1
ATOM 595 N N . THR A 1 81 ? 2.755 -2.677 -14.347 1.00 90.06 81 THR A N 1
ATOM 596 C CA . THR A 1 81 ? 1.795 -3.667 -14.860 1.00 90.06 81 THR A CA 1
ATOM 597 C C . THR A 1 81 ? 0.470 -3.059 -15.346 1.00 90.06 81 THR A C 1
ATOM 599 O O . THR A 1 81 ? -0.374 -3.796 -15.862 1.00 90.06 81 THR A O 1
ATOM 602 N N . TYR A 1 82 ? 0.277 -1.740 -15.203 1.00 87.19 82 TYR A N 1
ATOM 603 C CA . TYR A 1 82 ? -0.917 -1.000 -15.627 1.00 87.19 82 TYR A CA 1
ATOM 604 C C . TYR A 1 82 ? -0.690 -0.312 -16.975 1.00 87.19 82 TYR A C 1
ATOM 606 O O . TYR A 1 82 ? -1.619 0.262 -17.548 1.00 87.19 82 TYR A O 1
ATOM 614 N N . ASN A 1 83 ? 0.528 -0.374 -17.518 1.00 86.38 83 ASN A N 1
ATOM 615 C CA . ASN A 1 83 ? 0.825 0.164 -18.833 1.00 86.38 83 ASN A CA 1
ATOM 616 C C . ASN A 1 83 ? 0.272 -0.739 -19.951 1.00 86.38 83 ASN A C 1
ATOM 618 O O . ASN A 1 83 ? 0.993 -1.517 -20.576 1.00 86.38 83 ASN A O 1
ATOM 622 N N . TYR A 1 84 ? -1.020 -0.598 -20.241 1.00 85.00 84 TYR A N 1
ATOM 623 C CA . TYR A 1 84 ? -1.713 -1.359 -21.287 1.00 85.00 84 TYR A CA 1
ATOM 624 C C . TYR A 1 84 ? -1.302 -0.999 -22.724 1.00 85.00 84 TYR A C 1
ATOM 626 O O . TYR A 1 84 ? -1.819 -1.599 -23.662 1.00 85.00 84 TYR A O 1
ATOM 634 N N . SER A 1 85 ? -0.385 -0.043 -22.917 1.00 92.31 85 SER A N 1
ATOM 635 C CA . SER A 1 85 ? 0.173 0.252 -24.245 1.00 92.31 85 SER A CA 1
ATOM 636 C C . SER A 1 85 ? 1.235 -0.758 -24.695 1.00 92.31 85 SER A C 1
ATOM 638 O O . SER A 1 85 ? 1.574 -0.799 -25.877 1.00 92.31 85 SER A O 1
ATOM 640 N N . LEU A 1 86 ? 1.748 -1.583 -23.774 1.00 91.75 86 LEU A N 1
ATOM 641 C CA . LEU A 1 86 ? 2.779 -2.572 -24.076 1.00 91.75 86 LEU A CA 1
ATOM 642 C C . LEU A 1 86 ? 2.228 -3.753 -24.892 1.00 91.75 86 LEU A C 1
ATOM 644 O O . LEU A 1 86 ? 1.114 -4.224 -24.631 1.00 91.75 86 LEU A O 1
ATOM 648 N N . PRO A 1 87 ? 3.025 -4.314 -25.820 1.00 95.19 87 PRO A N 1
ATOM 649 C CA . PRO A 1 87 ? 2.703 -5.575 -26.471 1.00 95.19 87 PRO A CA 1
ATOM 650 C C . PRO A 1 87 ? 2.469 -6.707 -25.453 1.00 95.19 87 PRO A C 1
ATOM 652 O O . PRO A 1 87 ? 3.142 -6.757 -24.419 1.00 95.19 87 PRO A O 1
ATOM 655 N N . PRO A 1 88 ? 1.589 -7.687 -25.745 1.00 93.31 88 PRO A N 1
ATOM 656 C CA . PRO A 1 88 ? 1.262 -8.760 -24.802 1.00 93.31 88 PRO A CA 1
ATOM 657 C C . PRO A 1 88 ? 2.471 -9.540 -24.265 1.00 93.31 88 PRO A C 1
ATOM 659 O O . PRO A 1 88 ? 2.503 -9.880 -23.086 1.00 93.31 88 PRO A O 1
ATOM 662 N N . ALA A 1 89 ? 3.477 -9.805 -25.105 1.00 95.44 89 ALA A N 1
ATOM 663 C CA . ALA A 1 89 ? 4.687 -10.520 -24.695 1.00 95.44 89 ALA A CA 1
ATOM 664 C C . ALA A 1 89 ? 5.523 -9.721 -23.678 1.00 95.44 89 ALA A C 1
ATOM 666 O O . ALA A 1 89 ? 5.979 -10.279 -22.682 1.00 95.44 89 ALA A O 1
ATOM 667 N N . GLU A 1 90 ? 5.664 -8.411 -23.890 1.00 95.12 90 GLU A N 1
ATOM 668 C CA . GLU A 1 90 ? 6.374 -7.515 -22.971 1.00 95.12 90 GLU A CA 1
ATOM 669 C C . GLU A 1 90 ? 5.615 -7.361 -21.651 1.00 95.12 90 GLU A C 1
ATOM 671 O O . GLU A 1 90 ? 6.216 -7.422 -20.583 1.00 95.12 90 GLU A O 1
ATOM 676 N N . MET A 1 91 ? 4.283 -7.254 -21.705 1.00 94.31 91 MET A N 1
ATOM 677 C CA . MET A 1 91 ? 3.436 -7.224 -20.509 1.00 94.31 91 MET A CA 1
ATOM 678 C C . MET A 1 91 ? 3.562 -8.511 -19.677 1.0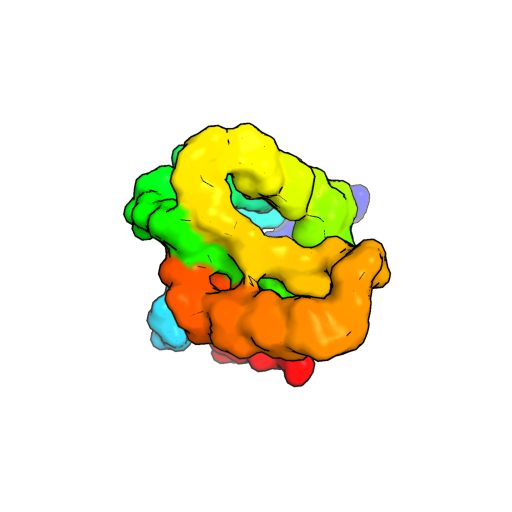0 94.31 91 MET A C 1
ATOM 680 O O . MET A 1 91 ? 3.580 -8.456 -18.446 1.00 94.31 91 MET A O 1
ATOM 684 N N . ILE A 1 92 ? 3.652 -9.680 -20.320 1.00 94.56 92 ILE A N 1
ATOM 685 C CA . ILE A 1 92 ? 3.868 -10.953 -19.616 1.00 94.56 92 ILE A CA 1
ATOM 686 C C . ILE A 1 92 ? 5.218 -10.945 -18.898 1.00 94.56 92 ILE A C 1
ATOM 688 O O . ILE A 1 92 ? 5.272 -11.299 -17.720 1.00 94.56 92 ILE A O 1
ATOM 692 N N . GLU A 1 93 ? 6.289 -10.524 -19.570 1.00 95.50 93 GLU A N 1
ATOM 693 C CA . GLU A 1 93 ? 7.613 -10.444 -18.947 1.00 95.50 93 GLU A CA 1
ATOM 694 C C . GLU A 1 93 ? 7.638 -9.422 -17.803 1.00 95.50 93 GLU A C 1
ATOM 696 O O . GLU A 1 93 ? 8.122 -9.723 -16.713 1.00 95.50 93 GLU A O 1
ATOM 701 N N . LEU A 1 94 ? 7.009 -8.260 -17.983 1.00 95.25 94 LEU A N 1
ATOM 702 C CA . LEU A 1 94 ? 6.880 -7.249 -16.937 1.00 95.25 94 LEU A CA 1
ATOM 703 C C . LEU A 1 94 ? 6.159 -7.793 -15.696 1.00 95.25 94 LEU A C 1
ATOM 705 O O . LEU A 1 94 ? 6.600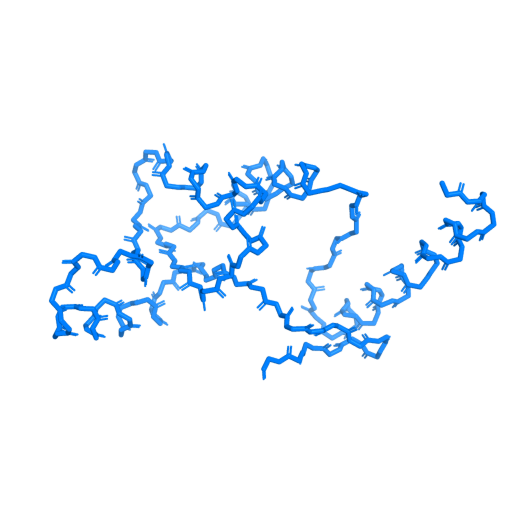 -7.561 -14.572 1.00 95.25 94 LEU A O 1
ATOM 709 N N . ARG A 1 95 ? 5.084 -8.570 -15.884 1.00 94.38 95 ARG A N 1
ATOM 710 C CA . ARG A 1 95 ? 4.374 -9.247 -14.785 1.00 94.38 95 ARG A CA 1
ATOM 711 C C . ARG A 1 95 ? 5.232 -10.306 -14.096 1.00 94.38 95 ARG A C 1
ATOM 713 O O . ARG A 1 95 ? 5.110 -10.467 -12.887 1.00 94.38 95 ARG A O 1
ATOM 720 N N . ARG A 1 96 ? 6.109 -11.012 -14.820 1.00 95.25 96 ARG A N 1
ATOM 721 C CA . ARG A 1 96 ? 7.072 -11.940 -14.198 1.00 95.25 96 ARG A CA 1
ATOM 722 C C . ARG A 1 96 ? 8.076 -11.187 -13.332 1.00 95.25 96 ARG A C 1
ATOM 724 O O . ARG A 1 96 ? 8.341 -11.615 -12.215 1.00 95.25 96 ARG A O 1
ATOM 731 N N . GLN A 1 97 ? 8.588 -10.060 -13.817 1.00 95.75 97 GLN A N 1
ATOM 732 C CA . GLN A 1 97 ? 9.518 -9.219 -13.061 1.00 95.75 97 GLN A CA 1
ATOM 733 C C . GLN A 1 97 ? 8.853 -8.565 -11.845 1.00 95.75 97 GLN A C 1
ATOM 735 O O . GLN A 1 97 ? 9.470 -8.477 -10.788 1.00 95.75 97 GLN A O 1
ATOM 740 N N . ALA A 1 98 ? 7.579 -8.189 -11.958 1.00 96.44 98 ALA A N 1
ATOM 741 C CA . ALA A 1 98 ? 6.785 -7.658 -10.855 1.00 96.44 98 ALA A CA 1
ATOM 742 C C . ALA A 1 98 ? 6.681 -8.619 -9.657 1.00 96.44 98 ALA A C 1
ATOM 744 O O . ALA A 1 98 ? 6.563 -8.158 -8.530 1.00 96.44 98 ALA A O 1
ATOM 745 N N . LEU A 1 99 ? 6.770 -9.939 -9.861 1.00 95.38 99 LEU A N 1
ATOM 746 C CA . LEU A 1 99 ? 6.793 -10.917 -8.761 1.00 95.38 99 LEU A CA 1
ATOM 747 C C . LEU A 1 99 ? 8.095 -10.886 -7.945 1.00 95.38 99 LEU A C 1
ATOM 749 O O . LEU A 1 99 ? 8.158 -11.493 -6.880 1.00 95.38 99 LEU A O 1
ATOM 753 N N . LEU A 1 100 ? 9.130 -10.217 -8.456 1.00 96.12 100 LEU A N 1
ATOM 754 C CA . LEU A 1 100 ? 10.449 -10.090 -7.835 1.00 96.12 100 LEU A CA 1
ATOM 755 C C . LEU A 1 100 ? 10.694 -8.686 -7.264 1.00 96.12 100 LEU A C 1
ATOM 757 O O . LEU A 1 100 ? 11.825 -8.380 -6.893 1.00 96.12 100 LEU A O 1
ATOM 761 N N . CYS A 1 101 ? 9.682 -7.814 -7.241 1.00 97.50 101 CYS A N 1
ATOM 762 C CA . CYS A 1 101 ? 9.830 -6.486 -6.658 1.00 97.50 101 CYS A CA 1
ATOM 763 C C . CYS A 1 101 ? 9.984 -6.551 -5.133 1.00 97.50 101 CYS A C 1
ATOM 765 O O . CYS A 1 101 ? 9.462 -7.462 -4.488 1.00 97.50 101 CYS A O 1
ATOM 767 N N . ASP A 1 102 ? 10.604 -5.528 -4.551 1.00 98.00 102 ASP A N 1
ATOM 768 C CA . ASP A 1 102 ? 10.748 -5.416 -3.094 1.00 98.00 102 ASP A CA 1
ATOM 769 C C . ASP A 1 102 ? 9.413 -5.078 -2.417 1.00 98.00 102 ASP A C 1
ATOM 771 O O . ASP A 1 102 ? 9.131 -5.539 -1.311 1.00 98.00 102 ASP A O 1
ATOM 775 N N . LEU A 1 103 ? 8.575 -4.276 -3.087 1.00 97.56 103 LEU A N 1
ATOM 776 C CA . LEU A 1 103 ? 7.265 -3.869 -2.588 1.00 97.56 103 LEU A CA 1
ATOM 777 C C . LEU A 1 103 ? 6.180 -4.020 -3.661 1.00 97.56 103 LEU A C 1
ATOM 779 O O . LEU A 1 103 ? 6.197 -3.356 -4.696 1.00 97.56 103 LEU A O 1
ATOM 783 N N . PHE A 1 104 ? 5.180 -4.847 -3.363 1.00 96.56 104 PHE A N 1
ATOM 784 C CA . PHE A 1 104 ? 4.017 -5.055 -4.220 1.00 96.56 104 PHE A CA 1
ATOM 785 C C . PHE A 1 104 ? 2.786 -4.351 -3.640 1.00 96.56 104 PHE A C 1
ATOM 787 O O . PHE A 1 104 ? 2.316 -4.698 -2.555 1.00 96.56 104 PHE A O 1
ATOM 794 N N . ILE A 1 105 ? 2.248 -3.365 -4.358 1.00 96.00 105 ILE A N 1
ATOM 795 C CA . ILE A 1 105 ? 1.099 -2.568 -3.912 1.00 96.00 105 ILE A CA 1
ATOM 796 C C . ILE A 1 105 ? -0.181 -3.114 -4.554 1.00 96.00 105 ILE A C 1
ATOM 798 O O . ILE A 1 105 ? -0.330 -3.136 -5.776 1.00 96.00 105 ILE A O 1
ATOM 802 N N . THR A 1 106 ? -1.136 -3.540 -3.728 1.00 94.44 106 THR A N 1
ATOM 803 C CA . THR A 1 106 ? -2.398 -4.133 -4.190 1.00 94.44 106 THR A CA 1
ATOM 804 C C . THR A 1 106 ? -3.558 -3.805 -3.257 1.00 94.44 106 THR A C 1
ATOM 806 O O . THR A 1 106 ? -3.352 -3.468 -2.092 1.00 94.44 106 THR A O 1
ATOM 809 N N . SER A 1 107 ? -4.785 -3.927 -3.765 1.00 93.81 107 SER A N 1
ATOM 810 C CA . SER A 1 107 ? -5.981 -3.990 -2.926 1.00 93.81 107 SER A CA 1
ATOM 811 C C . SER A 1 107 ? -6.360 -5.433 -2.611 1.00 93.81 107 SER A C 1
ATOM 813 O O . SER A 1 107 ? -5.788 -6.393 -3.137 1.00 93.81 107 SER A O 1
ATOM 815 N N . THR A 1 108 ? -7.356 -5.560 -1.745 1.00 94.56 108 THR A N 1
ATOM 816 C CA . THR A 1 108 ? -8.066 -6.801 -1.469 1.00 94.56 108 THR A CA 1
ATOM 817 C C . THR A 1 108 ? -9.556 -6.569 -1.697 1.00 94.56 108 THR A C 1
ATOM 819 O O . THR A 1 108 ? -10.052 -5.483 -1.393 1.00 94.56 108 THR A O 1
ATOM 822 N N . ASN A 1 109 ? -10.269 -7.560 -2.230 1.00 94.56 109 ASN A N 1
ATOM 823 C CA . ASN A 1 109 ? -11.717 -7.476 -2.447 1.00 94.56 109 ASN A CA 1
ATOM 824 C C . ASN A 1 109 ? -12.493 -7.335 -1.128 1.00 94.56 109 ASN A C 1
ATOM 826 O O . ASN A 1 109 ? -13.508 -6.640 -1.081 1.00 94.56 109 ASN A O 1
ATOM 830 N N . ALA A 1 110 ? -12.018 -7.974 -0.054 1.00 94.44 110 ALA A N 1
ATOM 831 C CA . ALA A 1 110 ? -12.573 -7.813 1.286 1.00 94.44 110 ALA A CA 1
ATOM 832 C C . ALA A 1 110 ? -11.548 -8.122 2.386 1.00 94.44 110 ALA A C 1
ATOM 834 O O . ALA A 1 110 ? -10.620 -8.906 2.194 1.00 94.44 110 ALA A O 1
ATOM 835 N N . ILE A 1 111 ? -11.778 -7.547 3.568 1.00 95.62 111 ILE A N 1
ATOM 836 C CA . ILE A 1 111 ? -11.086 -7.892 4.813 1.00 95.62 111 ILE A CA 1
ATOM 837 C C . ILE A 1 111 ? -12.127 -8.460 5.774 1.00 95.62 111 ILE A C 1
ATOM 839 O O . ILE A 1 111 ? -13.151 -7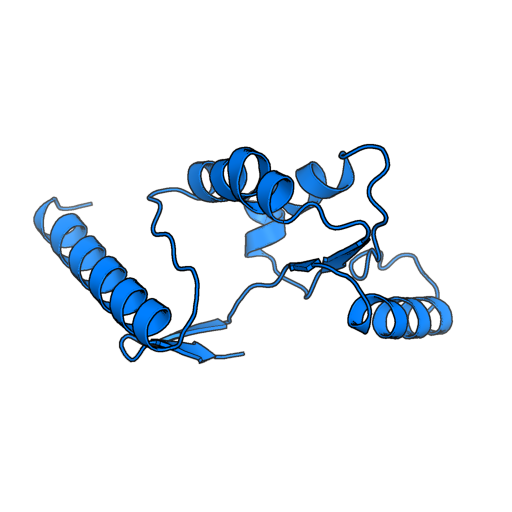.822 6.029 1.00 95.62 111 ILE A O 1
ATOM 843 N N . THR A 1 112 ? -11.885 -9.655 6.305 1.00 95.00 112 THR A N 1
ATOM 844 C CA . THR A 1 112 ? -12.772 -10.254 7.308 1.00 95.00 112 THR A CA 1
ATOM 845 C C . THR A 1 112 ? -12.481 -9.688 8.699 1.00 95.00 112 THR A C 1
ATOM 847 O O . THR A 1 112 ? -11.345 -9.351 9.030 1.00 95.00 112 THR A O 1
ATOM 850 N N . GLU A 1 113 ? -13.487 -9.672 9.575 1.00 93.38 113 GLU A N 1
ATOM 851 C CA . GLU A 1 113 ? -13.297 -9.309 10.992 1.00 93.38 113 GLU A CA 1
ATOM 852 C C . GLU A 1 113 ? -12.380 -10.292 11.739 1.00 93.38 113 GLU A C 1
ATOM 854 O O . GLU A 1 113 ? -11.826 -9.966 12.783 1.00 93.38 113 GLU A O 1
ATOM 859 N N . THR A 1 114 ? -12.167 -11.486 11.178 1.00 93.94 114 THR A N 1
ATOM 860 C CA . THR A 1 114 ? -11.217 -12.488 11.679 1.00 93.94 114 THR A CA 1
ATOM 861 C C . THR A 1 114 ? -9.782 -12.279 11.180 1.00 93.94 114 THR A C 1
ATOM 863 O O . THR A 1 114 ? -8.906 -13.083 11.497 1.00 93.94 114 THR A O 1
ATOM 866 N N . GLY A 1 115 ? -9.515 -11.201 10.437 1.00 94.62 115 GLY A N 1
ATOM 867 C CA . GLY A 1 115 ? -8.170 -10.813 10.016 1.00 94.62 115 GLY A CA 1
ATOM 868 C C . GLY A 1 115 ? -7.657 -11.565 8.789 1.00 94.62 115 GLY A C 1
ATOM 869 O O . GLY A 1 115 ? -6.478 -11.916 8.746 1.00 94.62 115 GLY A O 1
ATOM 870 N N . MET A 1 116 ? -8.524 -11.835 7.811 1.00 95.19 116 MET A N 1
ATOM 871 C CA . MET A 1 116 ? -8.158 -12.472 6.542 1.00 95.19 116 MET A CA 1
ATOM 872 C C . MET A 1 116 ? -8.385 -11.527 5.361 1.00 95.19 116 MET A C 1
ATOM 874 O O . MET A 1 116 ? -9.355 -10.769 5.345 1.00 95.19 116 MET A O 1
ATOM 878 N N . LEU A 1 117 ? -7.502 -11.612 4.365 1.00 95.81 117 LEU A N 1
ATOM 879 C CA . LEU A 1 117 ? -7.656 -10.954 3.068 1.00 95.81 117 LEU A CA 1
ATOM 880 C C . LEU A 1 117 ? -8.395 -11.893 2.107 1.00 95.81 117 LEU A C 1
ATOM 882 O O . LEU A 1 117 ? -8.120 -13.094 2.086 1.00 95.81 117 LEU A O 1
ATOM 886 N N . VAL A 1 118 ? -9.303 -11.348 1.304 1.00 95.12 118 VAL A N 1
ATOM 887 C CA . VAL A 1 118 ? -10.030 -12.074 0.254 1.00 95.12 118 VAL A CA 1
ATOM 888 C C . VAL A 1 118 ? -9.715 -11.415 -1.086 1.00 95.12 118 VAL A C 1
ATOM 890 O O . VAL A 1 118 ? -9.921 -10.209 -1.232 1.00 95.12 118 VAL A O 1
ATOM 893 N N . ASN A 1 119 ? -9.207 -12.187 -2.049 1.00 87.88 119 ASN A N 1
ATOM 894 C CA . ASN A 1 119 ? -8.903 -11.751 -3.416 1.00 87.88 119 ASN A CA 1
ATOM 895 C C . ASN A 1 119 ? -9.403 -12.768 -4.433 1.00 87.88 119 ASN A C 1
ATOM 897 O O . ASN A 1 119 ? -9.281 -13.978 -4.146 1.00 87.88 119 ASN A O 1
#

Secondary structure (DSSP, 8-state):
--HHHHHHHHHHHHHHHHHHHHTT------SSHHHHHHHIIIIIHHHH--SEEEE---HHHHHTTHHHHHHT-TT-EEE-TT-TTS-HHHHHHHHHHHTT-SEEE---SEE-TTS-EE-

Foldseek 3Di:
DPPVVVVVVVVLLVLLQVLQVVVVDPDDDDDDLLVVLCCCPVPVCVVLVWQEEEEDDDPSCVVSVSVVVVVPDPNRHYLYLVPPVDDPVVSVVSVVVNVVTSYYHYDAPDRDSNNDGHD